Protein AF-A0A945V8Y0-F1 (afdb_monomer_lite)

Structure (mmCIF, N/CA/C/O backbone):
data_AF-A0A945V8Y0-F1
#
_entry.id   AF-A0A945V8Y0-F1
#
loop_
_atom_site.group_PDB
_atom_site.id
_atom_site.type_symbol
_atom_site.label_atom_id
_atom_site.label_alt_id
_atom_site.label_comp_id
_atom_site.label_asym_id
_atom_site.label_entity_id
_atom_site.label_seq_id
_atom_site.pdbx_PDB_ins_code
_atom_site.Cartn_x
_atom_site.Cartn_y
_atom_site.Cartn_z
_atom_site.occupancy
_atom_site.B_iso_or_equiv
_atom_site.auth_seq_id
_atom_site.auth_comp_id
_atom_site.auth_asym_id
_atom_site.auth_atom_id
_atom_site.pdbx_PDB_model_num
ATOM 1 N N . MET A 1 1 ? -10.834 14.551 -9.544 1.00 70.50 1 MET A N 1
ATOM 2 C CA . MET A 1 1 ? -9.450 14.498 -10.051 1.00 70.50 1 MET A CA 1
ATOM 3 C C . MET A 1 1 ? -8.575 14.000 -8.920 1.00 70.50 1 MET A C 1
ATOM 5 O O . MET A 1 1 ? -8.740 14.490 -7.807 1.00 70.50 1 MET A O 1
ATOM 9 N N . VAL A 1 2 ? -7.750 12.984 -9.163 1.00 85.00 2 VAL A N 1
ATOM 10 C CA . VAL A 1 2 ? -6.879 12.407 -8.128 1.00 85.00 2 VAL A CA 1
ATOM 1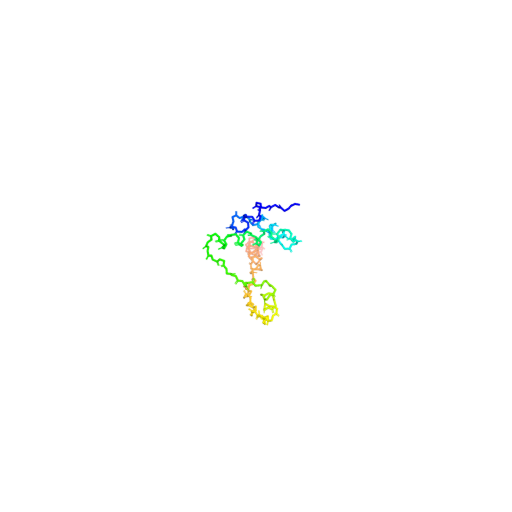1 C C . VAL A 1 2 ? -5.735 13.365 -7.807 1.00 85.00 2 VAL A C 1
ATOM 13 O O . VAL A 1 2 ? -5.065 13.864 -8.709 1.00 85.00 2 VAL A O 1
ATOM 16 N N . ASP A 1 3 ? -5.505 13.594 -6.516 1.00 93.06 3 ASP A N 1
ATOM 17 C CA . ASP A 1 3 ? -4.356 14.343 -6.014 1.00 93.06 3 ASP A CA 1
ATOM 18 C C . ASP A 1 3 ? -3.105 13.450 -6.057 1.00 93.06 3 ASP A C 1
ATOM 20 O O . ASP A 1 3 ? -2.866 12.618 -5.180 1.00 93.06 3 ASP A O 1
ATOM 24 N N . LYS A 1 4 ? -2.344 13.568 -7.146 1.00 93.88 4 LYS A N 1
ATOM 25 C CA . LYS A 1 4 ? -1.180 12.717 -7.423 1.00 93.88 4 LYS A CA 1
ATOM 26 C C . LYS A 1 4 ? -0.012 12.960 -6.471 1.00 93.88 4 LYS A C 1
ATOM 28 O O . LYS A 1 4 ? 0.767 12.034 -6.256 1.00 93.88 4 LYS A O 1
ATOM 33 N N . GLU A 1 5 ? 0.110 14.167 -5.927 1.00 94.75 5 GLU A N 1
ATOM 34 C CA . GLU A 1 5 ? 1.150 14.514 -4.957 1.00 94.75 5 GLU A CA 1
ATOM 35 C C . GLU A 1 5 ? 0.899 13.770 -3.648 1.00 94.75 5 GLU A C 1
ATOM 37 O O . GLU A 1 5 ? 1.797 13.102 -3.139 1.00 94.75 5 GLU A O 1
ATOM 42 N N . LYS A 1 6 ? -0.358 13.746 -3.184 1.00 94.38 6 LYS A N 1
ATOM 43 C CA . LYS A 1 6 ? -0.728 12.944 -2.013 1.00 94.38 6 LYS A CA 1
ATOM 44 C C . LYS A 1 6 ? -0.464 11.454 -2.201 1.00 94.38 6 LYS A C 1
ATOM 46 O O . LYS A 1 6 ? 0.002 10.796 -1.278 1.00 94.38 6 LYS A O 1
ATOM 51 N N . ILE A 1 7 ? -0.737 10.911 -3.387 1.00 96.56 7 ILE A N 1
ATOM 52 C CA . ILE A 1 7 ? -0.411 9.508 -3.676 1.00 96.56 7 ILE A CA 1
ATOM 53 C C . ILE A 1 7 ? 1.106 9.276 -3.692 1.00 96.56 7 ILE A C 1
ATOM 55 O O . ILE A 1 7 ? 1.546 8.234 -3.219 1.00 96.56 7 ILE A O 1
ATOM 59 N N . SER A 1 8 ? 1.906 10.226 -4.188 1.00 95.56 8 SER A N 1
ATOM 60 C CA . SER A 1 8 ? 3.373 10.130 -4.139 1.00 95.56 8 SER A CA 1
ATOM 61 C C . SER A 1 8 ? 3.882 10.121 -2.700 1.00 95.56 8 SER A 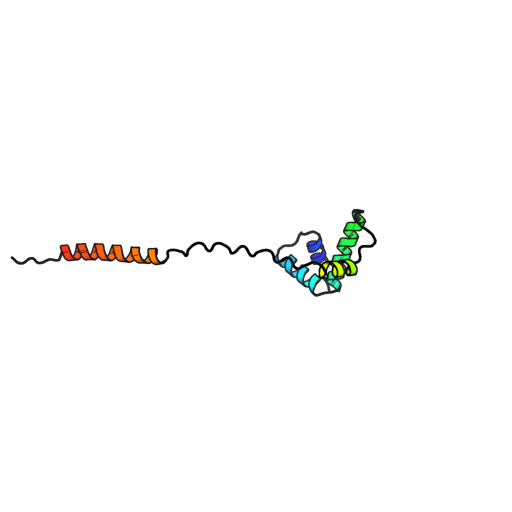C 1
ATOM 63 O O . SER A 1 8 ? 4.595 9.201 -2.318 1.00 95.56 8 SER A O 1
ATOM 65 N N . GLY A 1 9 ? 3.427 11.070 -1.874 1.00 95.69 9 GLY A N 1
ATOM 66 C CA . GLY A 1 9 ? 3.783 11.116 -0.456 1.00 95.69 9 GLY A CA 1
ATOM 67 C C . GLY A 1 9 ? 3.413 9.826 0.282 1.00 95.69 9 GLY A C 1
ATOM 68 O O . GLY A 1 9 ? 4.188 9.349 1.107 1.00 95.69 9 GLY A O 1
ATOM 69 N N . LEU A 1 10 ? 2.270 9.210 -0.057 1.00 96.25 10 LEU A N 1
ATOM 70 C CA . LEU A 1 10 ? 1.869 7.907 0.486 1.00 96.25 10 LEU A CA 1
ATOM 71 C C . LEU A 1 10 ? 2.824 6.778 0.058 1.00 96.25 10 LEU A C 1
ATOM 73 O O . LEU A 1 10 ? 3.110 5.885 0.849 1.00 96.25 10 LEU A O 1
ATOM 77 N N . VAL A 1 11 ? 3.293 6.786 -1.193 1.00 95.38 11 VAL A N 1
ATOM 78 C CA . VAL A 1 11 ? 4.238 5.783 -1.724 1.00 95.38 11 VAL A CA 1
ATOM 79 C C . VAL A 1 11 ? 5.610 5.886 -1.050 1.00 95.38 11 VAL A C 1
ATOM 81 O O . VAL A 1 11 ? 6.247 4.854 -0.808 1.00 95.38 11 VAL A O 1
ATOM 84 N N . ASP A 1 12 ? 6.043 7.106 -0.732 1.00 94.38 12 ASP A N 1
ATOM 85 C CA . ASP A 1 12 ? 7.346 7.383 -0.123 1.00 94.38 12 ASP A CA 1
ATOM 86 C C . ASP A 1 12 ? 7.323 7.343 1.417 1.00 94.38 12 ASP A C 1
ATOM 88 O O . ASP A 1 12 ? 8.372 7.182 2.040 1.00 94.38 12 ASP A O 1
ATOM 92 N N . GLY A 1 13 ? 6.137 7.384 2.035 1.00 94.94 13 GLY A N 1
ATOM 93 C CA . GLY A 1 13 ? 5.968 7.349 3.492 1.00 94.94 13 GLY A CA 1
ATOM 94 C C . GLY A 1 13 ? 6.222 8.698 4.171 1.00 94.94 13 GLY A C 1
ATOM 95 O O . GLY A 1 13 ? 6.579 8.739 5.344 1.00 94.94 13 GLY A O 1
ATOM 96 N N . GLU A 1 14 ? 6.051 9.801 3.442 1.00 95.38 14 GLU A N 1
ATOM 97 C CA . GLU A 1 14 ? 6.381 11.164 3.893 1.00 95.38 14 GLU A CA 1
ATOM 98 C C . GLU A 1 14 ? 5.157 11.950 4.405 1.00 95.38 14 GLU A C 1
ATOM 100 O O . GLU A 1 14 ? 5.218 13.164 4.598 1.00 95.38 14 GLU A O 1
ATOM 105 N N . MET A 1 15 ? 4.016 11.283 4.606 1.00 94.38 15 MET A N 1
ATOM 106 C CA . MET A 1 15 ? 2.764 11.935 5.008 1.00 94.38 15 MET A CA 1
ATOM 107 C C . MET A 1 15 ? 2.579 11.981 6.527 1.00 94.38 15 MET A C 1
ATOM 109 O O . MET A 1 15 ? 2.974 11.069 7.246 1.00 94.38 15 MET A O 1
ATOM 113 N N . ASP A 1 16 ? 1.885 13.015 7.009 1.00 94.44 16 ASP A N 1
ATOM 114 C CA . ASP A 1 16 ? 1.283 12.987 8.345 1.00 94.44 16 ASP A CA 1
ATOM 115 C C . ASP A 1 16 ? 0.052 12.063 8.396 1.00 94.44 16 ASP A C 1
ATOM 117 O O . ASP A 1 16 ? -0.587 11.805 7.374 1.00 94.44 16 ASP A O 1
ATOM 121 N N . GLU A 1 17 ? -0.336 11.632 9.601 1.00 92.81 17 GLU A N 1
ATOM 122 C CA . GLU A 1 17 ? -1.430 10.672 9.826 1.00 92.81 17 GLU A CA 1
ATOM 123 C C . GLU A 1 17 ? -2.757 11.051 9.138 1.00 92.81 17 GLU A C 1
ATOM 125 O O . GLU A 1 17 ? -3.491 10.186 8.651 1.00 92.81 17 GLU A O 1
ATOM 130 N N . ARG A 1 18 ? -3.103 12.347 9.087 1.00 91.31 18 ARG A N 1
ATOM 131 C CA . ARG A 1 18 ? -4.378 12.799 8.501 1.00 91.31 18 ARG A CA 1
ATOM 132 C C . ARG A 1 18 ? -4.340 12.709 6.985 1.00 91.31 18 ARG A C 1
ATOM 134 O O . ARG A 1 18 ? -5.305 12.254 6.362 1.00 91.31 18 ARG A O 1
ATOM 141 N N . ASN A 1 19 ? -3.241 13.161 6.397 1.00 92.38 19 ASN A N 1
ATOM 142 C CA . ASN A 1 19 ? -3.035 13.107 4.961 1.00 92.38 19 ASN A CA 1
ATOM 143 C C . ASN A 1 19 ? -2.864 11.663 4.475 1.00 92.38 19 ASN A C 1
ATOM 145 O O . ASN A 1 19 ? -3.449 11.303 3.451 1.00 92.38 19 ASN A O 1
ATOM 149 N N . GLU A 1 20 ? -2.180 10.824 5.250 1.00 94.69 20 GLU A N 1
ATOM 150 C CA . GLU A 1 20 ? -2.028 9.396 4.986 1.00 94.69 20 GLU A CA 1
ATOM 151 C C . GLU A 1 20 ? -3.392 8.693 4.952 1.00 94.69 20 GLU A C 1
ATOM 153 O O . GLU A 1 20 ? -3.735 8.041 3.963 1.00 94.69 20 GLU A O 1
ATOM 158 N N . LEU A 1 21 ? -4.243 8.905 5.965 1.00 94.56 21 LEU A N 1
ATOM 159 C CA . LEU A 1 21 ? -5.594 8.335 6.002 1.00 94.56 21 LEU A CA 1
ATOM 160 C C . LEU A 1 21 ? -6.454 8.796 4.813 1.00 94.56 21 LEU A C 1
ATOM 162 O O . LEU A 1 21 ? -7.219 8.014 4.241 1.00 94.56 21 LEU A O 1
ATOM 166 N N . SER A 1 22 ? -6.343 10.069 4.425 1.00 93.38 22 SER A N 1
ATOM 167 C CA . SER A 1 22 ? -7.043 10.611 3.257 1.00 93.38 22 SER A CA 1
ATOM 168 C C . SER A 1 22 ? -6.587 9.937 1.959 1.00 93.38 22 SER A C 1
ATOM 170 O O . SER A 1 22 ? -7.430 9.508 1.165 1.00 93.38 22 SER A O 1
ATOM 172 N N . ALA A 1 23 ? -5.275 9.782 1.767 1.00 94.50 23 ALA A N 1
ATOM 173 C CA . ALA A 1 23 ? -4.700 9.119 0.604 1.00 94.50 23 ALA A CA 1
ATOM 174 C C . ALA A 1 23 ? -5.073 7.626 0.557 1.00 94.50 23 ALA A C 1
ATOM 176 O O . ALA A 1 23 ? -5.494 7.139 -0.493 1.00 94.50 23 ALA A O 1
ATOM 177 N N . TYR A 1 24 ? -5.043 6.920 1.693 1.00 95.06 24 TYR A N 1
ATOM 178 C CA . TYR A 1 24 ? -5.523 5.537 1.792 1.00 95.06 24 TYR A CA 1
ATOM 179 C C . TYR A 1 24 ? -6.985 5.398 1.379 1.00 95.06 24 TYR A C 1
ATOM 181 O O . TYR A 1 24 ? -7.329 4.509 0.598 1.00 95.06 24 TYR A O 1
ATOM 189 N N . ASN A 1 25 ? -7.857 6.279 1.872 1.00 95.06 25 ASN A N 1
ATOM 190 C CA . ASN A 1 25 ? -9.267 6.262 1.492 1.00 95.06 25 ASN A CA 1
ATOM 191 C C . ASN A 1 25 ? -9.449 6.518 -0.009 1.00 95.06 25 ASN A C 1
ATOM 193 O O . ASN A 1 25 ? -10.266 5.850 -0.646 1.00 95.06 25 ASN A O 1
ATOM 197 N N . ALA A 1 26 ? -8.663 7.425 -0.596 1.00 95.00 26 ALA A N 1
ATOM 198 C CA . ALA A 1 26 ? -8.681 7.658 -2.035 1.00 95.00 26 ALA A CA 1
ATOM 199 C C . ALA A 1 26 ? -8.279 6.394 -2.814 1.00 95.00 26 ALA A C 1
ATOM 201 O O . ALA A 1 26 ? -9.019 5.977 -3.704 1.00 95.00 26 ALA A O 1
ATOM 202 N N . VAL A 1 27 ? -7.172 5.739 -2.445 1.00 96.12 27 VAL A N 1
ATOM 203 C CA . VAL A 1 27 ? -6.709 4.485 -3.074 1.00 96.12 27 VAL A CA 1
ATOM 204 C C . VAL A 1 27 ? -7.743 3.365 -2.933 1.00 96.12 27 VAL A C 1
ATOM 206 O O . VAL A 1 27 ? -7.960 2.602 -3.870 1.00 96.12 27 VAL A O 1
ATOM 209 N N . LYS A 1 28 ? -8.420 3.275 -1.785 1.00 95.19 28 LYS A N 1
ATOM 210 C CA . LYS A 1 28 ? -9.413 2.230 -1.507 1.00 95.19 28 LYS A CA 1
ATOM 211 C C . LYS A 1 28 ? -10.693 2.372 -2.334 1.00 95.19 28 LYS A C 1
ATOM 213 O O . LYS A 1 28 ? -11.301 1.363 -2.683 1.00 95.19 28 LYS A O 1
ATOM 218 N N . HIS A 1 29 ? -11.124 3.602 -2.610 1.00 95.31 29 HIS A N 1
ATOM 219 C CA . HIS A 1 29 ? -12.449 3.875 -3.177 1.00 95.31 29 HIS A CA 1
ATOM 220 C C . HIS A 1 29 ? -12.431 4.433 -4.607 1.00 95.31 29 HIS A C 1
ATOM 222 O O . HIS A 1 29 ? -13.484 4.485 -5.239 1.00 95.31 29 HIS A O 1
ATOM 228 N N . SER A 1 30 ? -11.269 4.819 -5.142 1.00 96.19 30 SER A N 1
ATOM 229 C CA . SER A 1 30 ? -11.124 5.327 -6.510 1.00 96.19 30 SER A CA 1
ATOM 230 C C . SER A 1 30 ? -10.212 4.435 -7.345 1.00 96.19 30 SER A C 1
ATOM 232 O O . SER A 1 30 ? -9.031 4.264 -7.040 1.00 96.19 30 SER A O 1
ATOM 234 N N . SER A 1 31 ? -10.739 3.926 -8.461 1.00 94.25 31 SER A N 1
ATOM 235 C CA . SER A 1 31 ? -9.962 3.151 -9.435 1.00 94.25 31 SER A CA 1
ATOM 236 C C . SER A 1 31 ? -8.824 3.965 -10.057 1.00 94.25 31 SER A C 1
ATOM 238 O O . SER A 1 31 ? -7.757 3.421 -10.321 1.00 94.25 31 SER A O 1
ATOM 240 N N . GLU A 1 32 ? -9.021 5.271 -10.254 1.00 96.00 32 GLU A N 1
ATOM 241 C CA . GLU A 1 32 ? -7.994 6.177 -10.781 1.00 96.00 32 GLU A CA 1
ATOM 242 C C . GLU A 1 32 ? -6.839 6.359 -9.778 1.00 96.00 32 GLU A C 1
ATOM 244 O O . GLU A 1 32 ? -5.665 6.354 -10.163 1.00 96.00 32 GLU A O 1
ATOM 249 N N . ALA A 1 33 ? -7.156 6.479 -8.483 1.00 96.19 33 ALA A N 1
ATOM 250 C CA . ALA A 1 33 ? -6.149 6.618 -7.431 1.00 96.19 33 ALA A CA 1
ATOM 251 C C . ALA A 1 33 ? -5.369 5.315 -7.235 1.00 96.19 33 ALA A C 1
ATOM 253 O O . ALA A 1 33 ? -4.141 5.343 -7.149 1.00 96.19 33 ALA A O 1
ATOM 254 N N . LEU A 1 34 ? -6.069 4.177 -7.244 1.00 95.19 34 LEU A N 1
ATOM 255 C CA . LEU A 1 34 ? -5.461 2.850 -7.178 1.00 95.19 34 LEU A CA 1
ATOM 256 C C . LEU A 1 34 ? -4.497 2.603 -8.344 1.00 95.19 34 LEU A C 1
ATOM 258 O O . LEU A 1 34 ? -3.382 2.127 -8.139 1.00 95.19 34 LEU A O 1
ATOM 262 N N . GLU A 1 35 ? -4.905 2.951 -9.563 1.00 94.94 35 GLU A N 1
ATOM 263 C CA . GLU A 1 35 ? -4.069 2.792 -10.753 1.00 94.94 35 GLU A CA 1
ATOM 264 C C . GLU A 1 35 ? -2.846 3.724 -10.724 1.00 94.94 35 GLU A C 1
ATOM 266 O O . GLU A 1 35 ? -1.748 3.320 -11.107 1.00 94.94 35 GLU A O 1
ATOM 271 N N . THR A 1 36 ? -2.998 4.947 -10.208 1.00 96.69 36 THR A N 1
ATOM 272 C CA . THR A 1 36 ? -1.867 5.867 -9.996 1.00 96.69 36 THR A CA 1
ATOM 273 C C . THR A 1 36 ? -0.870 5.295 -8.985 1.00 96.69 36 THR A C 1
ATOM 275 O O . THR A 1 36 ? 0.320 5.209 -9.285 1.00 96.69 36 THR A O 1
ATOM 278 N N . TRP A 1 37 ? -1.355 4.831 -7.829 1.00 96.12 37 TRP A N 1
ATOM 279 C CA . TRP A 1 37 ? -0.537 4.197 -6.791 1.00 96.12 37 TRP A CA 1
ATOM 280 C C . TRP A 1 37 ? 0.210 2.968 -7.329 1.00 96.12 37 TRP A C 1
ATOM 282 O O . TRP A 1 37 ? 1.420 2.836 -7.146 1.00 96.12 37 TRP A O 1
ATOM 292 N N . ARG A 1 38 ? -0.484 2.107 -8.088 1.00 93.69 38 ARG A N 1
ATOM 293 C CA . ARG A 1 38 ? 0.112 0.933 -8.740 1.00 93.69 38 ARG A CA 1
ATOM 294 C C . ARG A 1 38 ? 1.225 1.330 -9.706 1.00 93.69 38 ARG A C 1
ATOM 296 O O . ARG A 1 38 ? 2.287 0.710 -9.708 1.00 93.69 38 ARG A O 1
ATOM 303 N N . ARG A 1 39 ? 0.989 2.342 -10.544 1.00 94.69 39 ARG A N 1
ATOM 304 C CA . ARG A 1 39 ? 1.965 2.793 -11.540 1.00 94.69 39 ARG A CA 1
ATOM 305 C C . ARG A 1 39 ? 3.233 3.329 -10.888 1.00 94.69 39 ARG A C 1
ATOM 307 O O . ARG A 1 39 ? 4.314 3.059 -11.396 1.00 94.69 39 ARG A O 1
ATOM 314 N N . TYR A 1 40 ? 3.111 4.042 -9.772 1.00 96.44 40 TYR A N 1
ATOM 315 C CA . TYR A 1 40 ? 4.267 4.567 -9.046 1.00 96.44 40 TYR A CA 1
ATOM 316 C C . TYR A 1 40 ? 5.149 3.451 -8.480 1.00 96.44 40 TYR A C 1
ATOM 318 O O . TYR A 1 40 ? 6.361 3.504 -8.674 1.00 96.44 40 TYR A O 1
ATOM 326 N N . HIS A 1 41 ? 4.563 2.395 -7.905 1.00 93.94 41 HIS A N 1
ATOM 327 C CA . HIS A 1 41 ? 5.338 1.216 -7.487 1.00 93.94 41 HIS A CA 1
ATOM 328 C C . HIS A 1 41 ? 6.019 0.515 -8.665 1.00 93.94 41 HIS A C 1
ATOM 330 O O . HIS A 1 41 ? 7.204 0.221 -8.589 1.00 93.94 41 HIS A O 1
ATOM 336 N N . ILE A 1 42 ? 5.330 0.343 -9.799 1.00 92.81 42 ILE A N 1
ATOM 337 C CA . ILE A 1 42 ? 5.946 -0.261 -10.994 1.00 92.81 42 ILE A CA 1
ATOM 338 C C . ILE A 1 42 ? 7.129 0.578 -11.495 1.00 92.81 42 ILE A C 1
ATOM 340 O O . ILE A 1 42 ? 8.180 0.027 -11.811 1.00 92.81 42 ILE A O 1
ATOM 344 N N . ILE A 1 43 ? 6.978 1.905 -11.573 1.00 94.56 43 ILE A N 1
ATOM 345 C CA . ILE A 1 43 ? 8.068 2.803 -11.981 1.00 94.56 43 ILE A CA 1
ATOM 346 C C . ILE A 1 43 ? 9.249 2.662 -11.016 1.00 94.56 43 ILE A C 1
ATOM 348 O O . ILE A 1 43 ? 10.383 2.512 -11.467 1.00 94.56 43 ILE A O 1
ATOM 352 N N . ARG A 1 44 ? 8.985 2.670 -9.704 1.00 93.75 44 ARG A N 1
ATOM 353 C CA . ARG A 1 44 ? 10.001 2.504 -8.660 1.00 93.75 44 ARG A CA 1
ATOM 354 C C . ARG A 1 44 ? 10.769 1.191 -8.821 1.00 93.75 44 ARG A C 1
ATOM 356 O O . ARG A 1 44 ? 11.998 1.215 -8.829 1.00 93.75 44 ARG A O 1
ATOM 363 N N . ASP A 1 45 ? 10.058 0.085 -9.015 1.00 93.12 45 ASP A N 1
ATOM 364 C CA . ASP A 1 45 ? 10.648 -1.243 -9.193 1.00 93.12 45 ASP A CA 1
ATOM 365 C C . ASP A 1 45 ? 11.494 -1.316 -10.472 1.00 93.12 45 ASP A C 1
ATOM 367 O O . ASP A 1 45 ? 12.577 -1.899 -10.479 1.00 93.12 45 ASP A O 1
ATOM 371 N N . VAL A 1 46 ? 11.034 -0.703 -11.569 1.00 94.19 46 VAL A N 1
ATOM 372 C CA . VAL A 1 46 ? 11.780 -0.665 -12.838 1.00 94.19 46 VAL A CA 1
ATOM 373 C C . VAL A 1 46 ? 13.054 0.165 -12.700 1.00 94.19 46 VAL A C 1
ATOM 375 O O . VAL A 1 46 ? 14.119 -0.291 -13.109 1.00 94.19 46 VAL A O 1
ATOM 378 N N . VAL A 1 47 ? 12.971 1.353 -12.094 1.00 96.12 47 VAL A N 1
ATOM 379 C CA . VAL A 1 47 ? 14.127 2.241 -11.879 1.00 96.12 47 VAL A CA 1
ATOM 380 C C . VAL A 1 47 ? 15.195 1.568 -11.015 1.00 96.12 47 VAL A C 1
ATOM 382 O O . VAL A 1 47 ? 16.385 1.755 -11.255 1.00 96.12 47 VAL A O 1
ATOM 385 N N . ARG A 1 48 ? 14.786 0.753 -10.039 1.00 95.31 48 ARG A N 1
ATOM 386 C CA . ARG A 1 48 ? 15.695 0.002 -9.162 1.00 95.31 48 ARG A CA 1
ATOM 387 C C . ARG A 1 48 ? 16.163 -1.334 -9.741 1.00 95.31 48 ARG A C 1
ATOM 389 O O . ARG A 1 48 ? 16.938 -2.023 -9.089 1.00 95.31 48 ARG A O 1
ATOM 396 N N . ALA A 1 49 ? 15.713 -1.698 -10.943 1.00 94.50 49 ALA A N 1
ATOM 397 C CA . ALA A 1 49 ? 15.927 -3.018 -11.540 1.00 94.50 49 ALA A CA 1
ATOM 398 C C . ALA A 1 49 ? 15.425 -4.188 -10.657 1.00 94.50 49 ALA A C 1
ATOM 400 O O . ALA A 1 49 ? 15.935 -5.304 -10.727 1.00 94.50 49 ALA A O 1
ATOM 401 N N . GLU A 1 50 ? 14.394 -3.938 -9.848 1.00 92.56 50 GLU A N 1
ATOM 402 C CA . GLU A 1 50 ? 13.729 -4.908 -8.965 1.00 92.56 50 GLU A CA 1
ATOM 403 C C . GLU A 1 50 ? 12.448 -5.486 -9.594 1.00 92.56 50 GLU A C 1
ATOM 405 O O . GLU A 1 50 ? 11.878 -6.456 -9.087 1.00 92.56 50 GLU A O 1
ATOM 410 N N . ALA A 1 51 ? 12.003 -4.922 -10.721 1.00 87.94 51 ALA A N 1
ATOM 411 C CA . ALA A 1 51 ? 10.799 -5.352 -11.418 1.00 87.94 51 ALA A CA 1
ATOM 412 C C . ALA A 1 51 ? 10.893 -6.815 -11.883 1.00 87.94 51 ALA A C 1
ATOM 414 O O . ALA A 1 51 ? 11.782 -7.200 -12.646 1.00 87.94 51 ALA A O 1
ATOM 415 N N . LYS A 1 52 ? 9.915 -7.630 -11.471 1.00 84.88 52 LYS A N 1
ATOM 416 C CA . LYS A 1 52 ? 9.784 -9.031 -11.892 1.00 84.88 52 LYS A CA 1
ATOM 417 C C . LYS A 1 52 ? 8.586 -9.200 -12.830 1.00 84.88 52 LYS A C 1
ATOM 419 O O . LYS A 1 52 ? 7.456 -8.914 -12.425 1.00 84.88 52 LYS A O 1
ATOM 424 N N . PRO A 1 53 ? 8.784 -9.692 -14.065 1.00 80.06 53 PRO A N 1
ATOM 425 C CA . PRO A 1 53 ? 7.671 -9.992 -14.955 1.00 80.06 53 PRO A CA 1
ATOM 426 C C . PRO A 1 53 ? 6.853 -11.180 -14.428 1.00 80.06 53 PRO A C 1
ATOM 428 O O . PRO A 1 53 ? 7.361 -12.052 -13.726 1.00 80.06 53 PRO A O 1
ATOM 431 N N . GLY A 1 54 ? 5.569 -11.232 -14.790 1.00 80.75 54 GLY A N 1
ATOM 432 C CA . GLY A 1 54 ? 4.695 -12.374 -14.489 1.00 80.75 54 GLY A CA 1
ATOM 433 C C . GLY A 1 54 ? 3.968 -12.328 -13.140 1.00 80.75 54 GLY A C 1
ATOM 434 O O . GLY A 1 54 ? 3.209 -13.249 -12.835 1.00 80.75 54 GLY A O 1
ATOM 435 N N . LEU A 1 55 ? 4.129 -11.260 -12.352 1.00 77.81 55 LEU A N 1
ATOM 436 C CA . LEU A 1 55 ? 3.289 -11.009 -11.178 1.00 77.81 55 LEU A CA 1
ATOM 437 C C . LEU A 1 55 ? 1.864 -10.645 -11.627 1.00 77.81 55 LEU A C 1
ATOM 439 O O . LEU A 1 55 ? 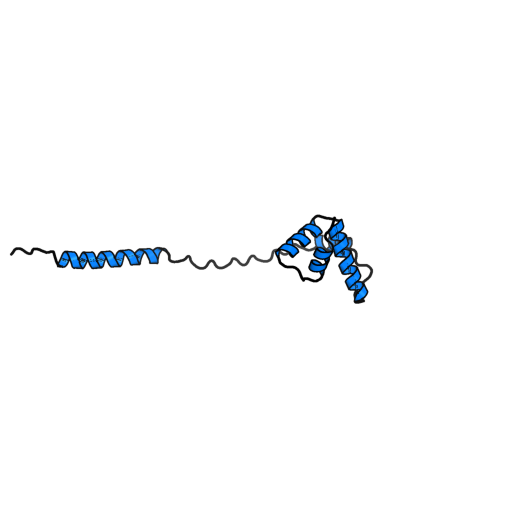1.612 -9.566 -12.160 1.00 77.81 55 LEU A O 1
ATOM 443 N N . SER A 1 56 ? 0.921 -11.567 -11.423 1.00 84.50 56 SER A N 1
ATOM 444 C CA . SER A 1 56 ? -0.505 -11.348 -11.685 1.00 84.50 56 SER A CA 1
ATOM 445 C C . SER A 1 56 ? -1.228 -11.038 -10.380 1.00 84.50 56 SER A C 1
ATOM 447 O O . SER A 1 56 ? -1.270 -11.874 -9.474 1.00 84.50 56 SER A O 1
ATOM 449 N N . LEU A 1 57 ? -1.834 -9.850 -10.310 1.00 83.25 57 LEU A N 1
ATOM 450 C CA . LEU A 1 57 ? -2.648 -9.433 -9.168 1.00 83.25 57 LEU A CA 1
ATOM 451 C C . LEU A 1 57 ? -3.827 -10.388 -8.935 1.00 83.25 57 LEU A C 1
ATOM 453 O O . LEU A 1 57 ? -4.163 -10.670 -7.791 1.00 83.25 57 LEU A O 1
ATOM 457 N N . ASP A 1 58 ? -4.420 -10.928 -9.999 1.00 89.00 58 ASP A N 1
ATOM 458 C CA . ASP A 1 58 ? -5.553 -11.852 -9.889 1.00 89.00 58 ASP A CA 1
ATOM 459 C C . ASP A 1 58 ? -5.125 -13.204 -9.319 1.00 89.00 58 ASP A C 1
ATOM 461 O O . ASP A 1 58 ? -5.808 -13.758 -8.461 1.00 89.00 58 ASP A O 1
ATOM 465 N N . ARG A 1 59 ? -3.950 -13.710 -9.722 1.00 90.69 59 ARG A N 1
ATOM 466 C CA . ARG A 1 59 ? -3.376 -14.924 -9.118 1.00 90.69 59 ARG A CA 1
ATOM 467 C C . ARG A 1 59 ? -3.032 -14.704 -7.649 1.00 90.69 59 ARG A C 1
ATOM 469 O O . ARG A 1 59 ? -3.258 -15.606 -6.852 1.00 90.69 59 ARG A O 1
ATOM 476 N N . PHE A 1 60 ? -2.514 -13.525 -7.303 1.00 89.44 60 PHE A N 1
ATOM 477 C CA . PHE A 1 60 ? -2.233 -13.157 -5.918 1.00 89.44 60 PHE A CA 1
ATOM 478 C C . PHE A 1 60 ? -3.515 -13.117 -5.077 1.00 89.44 60 PHE A C 1
ATOM 480 O O . PHE A 1 60 ? -3.578 -13.782 -4.050 1.00 89.44 60 PHE A O 1
ATOM 487 N N . LYS A 1 61 ? -4.565 -12.431 -5.547 1.00 90.25 61 LYS A N 1
ATOM 488 C CA . LYS A 1 61 ? -5.877 -12.396 -4.877 1.00 90.25 61 LYS A CA 1
ATOM 489 C C . LYS A 1 61 ? -6.463 -13.796 -4.696 1.00 90.25 61 LYS A C 1
ATOM 491 O O . LYS A 1 61 ? -6.840 -14.161 -3.593 1.00 90.25 61 LYS A O 1
ATOM 496 N N . ALA A 1 62 ? -6.455 -14.609 -5.752 1.00 93.50 62 ALA A N 1
ATOM 497 C CA . ALA A 1 62 ? -6.969 -15.975 -5.696 1.00 93.50 62 ALA A CA 1
ATOM 498 C C . ALA A 1 62 ? -6.158 -16.899 -4.770 1.00 93.50 62 ALA A C 1
ATOM 500 O O . ALA A 1 62 ? -6.691 -17.901 -4.295 1.00 93.50 62 ALA A O 1
ATOM 501 N N . ALA A 1 63 ? -4.868 -16.619 -4.556 1.00 92.44 63 ALA A N 1
ATOM 502 C CA . ALA A 1 63 ? -4.059 -17.318 -3.564 1.00 92.44 63 ALA A CA 1
ATOM 503 C C . ALA A 1 63 ? -4.411 -16.849 -2.145 1.00 92.44 63 ALA A C 1
ATOM 505 O O . ALA A 1 63 ? -4.639 -17.694 -1.286 1.00 92.44 63 ALA A O 1
ATOM 506 N N . LEU A 1 64 ? -4.543 -15.533 -1.944 1.00 91.25 64 LEU A N 1
ATOM 507 C CA . LEU A 1 64 ? -4.903 -14.916 -0.666 1.00 91.25 64 LEU A CA 1
ATOM 508 C C . LEU A 1 64 ? -6.276 -15.387 -0.164 1.00 91.25 64 LEU A C 1
ATOM 510 O O . LEU A 1 64 ? -6.417 -15.733 1.002 1.00 91.25 64 LEU A O 1
ATOM 514 N N . ASP A 1 65 ? -7.269 -15.495 -1.051 1.00 92.50 65 ASP A N 1
ATOM 515 C CA . ASP A 1 65 ? -8.609 -15.999 -0.710 1.00 92.50 65 ASP A CA 1
ATOM 516 C C . ASP A 1 65 ? -8.602 -17.467 -0.241 1.00 92.50 65 ASP A C 1
ATOM 518 O O . ASP A 1 65 ? -9.542 -17.922 0.412 1.00 92.50 65 ASP A O 1
ATOM 522 N N . LYS A 1 66 ? -7.556 -18.230 -0.584 1.00 93.62 66 LYS A N 1
ATOM 523 C CA . LYS A 1 66 ? -7.380 -19.626 -0.155 1.00 93.62 66 LYS A CA 1
ATOM 524 C C . LYS A 1 66 ? -6.588 -19.752 1.142 1.00 93.62 66 LYS A C 1
ATOM 526 O O . LYS A 1 66 ? -6.477 -20.865 1.660 1.00 93.62 66 LYS A O 1
ATOM 531 N N . GLU A 1 67 ? -6.017 -18.666 1.656 1.00 92.00 67 GLU A N 1
ATOM 532 C CA . GLU A 1 67 ? -5.283 -18.704 2.913 1.00 92.00 67 GLU A CA 1
ATOM 533 C C . GLU A 1 67 ? -6.257 -18.906 4.087 1.00 92.00 67 GLU A C 1
ATOM 535 O O . GLU A 1 67 ? -7.290 -18.234 4.176 1.00 92.00 67 GLU A O 1
ATOM 540 N N . PRO A 1 68 ? -5.972 -19.841 5.011 1.00 88.81 68 PRO A N 1
ATOM 541 C CA . PRO A 1 68 ? -6.826 -20.053 6.169 1.00 88.81 68 PRO A CA 1
ATOM 542 C C . PRO A 1 68 ? -6.797 -18.812 7.066 1.00 88.81 68 PRO A C 1
ATOM 544 O O . PRO A 1 68 ? -5.732 -18.306 7.416 1.00 88.81 68 PRO A O 1
ATOM 547 N N . THR A 1 69 ? -7.969 -18.340 7.495 1.00 83.44 69 THR A N 1
ATOM 548 C CA . THR A 1 69 ? -8.057 -17.232 8.453 1.00 83.44 69 THR A CA 1
ATOM 549 C C . THR A 1 69 ? -7.419 -17.641 9.783 1.00 83.44 69 THR A C 1
ATOM 551 O O . THR A 1 69 ? -7.999 -18.399 10.561 1.00 83.44 69 THR A O 1
ATOM 554 N N . VAL A 1 70 ? -6.219 -17.128 10.065 1.00 81.00 70 VAL A N 1
ATOM 555 C CA . VAL A 1 70 ? -5.537 -17.351 11.343 1.00 81.00 70 VAL A CA 1
ATOM 556 C C . VAL A 1 70 ? -6.219 -16.502 12.413 1.00 81.00 70 VAL A C 1
ATOM 558 O O . VAL A 1 70 ? -5.995 -15.296 12.516 1.00 81.00 70 VAL A O 1
ATOM 561 N N . ILE A 1 71 ? -7.062 -17.126 13.238 1.00 78.75 71 ILE A N 1
ATOM 562 C CA . ILE A 1 71 ? -7.573 -16.483 14.450 1.00 78.75 71 ILE A CA 1
ATOM 563 C C . ILE A 1 71 ? -6.432 -16.466 15.469 1.00 78.75 71 ILE A C 1
ATOM 565 O O . ILE A 1 71 ? -6.233 -17.421 16.219 1.00 78.75 71 ILE A O 1
ATOM 569 N N . ALA A 1 72 ? -5.661 -15.377 15.482 1.00 75.50 72 ALA A N 1
ATOM 570 C CA . ALA A 1 72 ? -4.692 -15.136 16.541 1.00 75.50 72 ALA A CA 1
ATOM 571 C C . ALA A 1 72 ? -5.425 -15.146 17.900 1.00 75.50 72 ALA A C 1
ATOM 573 O O . ALA A 1 72 ? -6.457 -14.472 18.036 1.00 75.50 72 ALA A O 1
ATOM 574 N N . PRO A 1 73 ? -4.941 -15.893 18.913 1.00 71.56 73 PRO A N 1
ATOM 575 C CA . PRO A 1 73 ? -5.551 -15.897 20.233 1.00 71.56 73 PRO A CA 1
ATOM 576 C C . PRO A 1 73 ? -5.623 -14.467 20.762 1.00 71.56 73 PRO A C 1
ATOM 578 O O . PRO A 1 73 ? -4.602 -13.795 20.910 1.00 71.56 73 PRO A O 1
ATOM 581 N N . ARG A 1 74 ? -6.834 -13.979 21.054 1.00 71.88 74 ARG A N 1
ATOM 582 C CA . ARG A 1 74 ? -6.987 -12.701 21.752 1.00 71.88 74 ARG A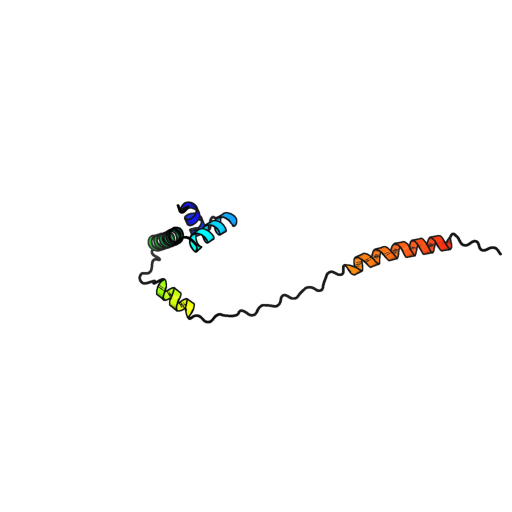 CA 1
ATOM 583 C C . ARG A 1 74 ? -6.398 -12.878 23.146 1.00 71.88 74 ARG A C 1
ATOM 585 O O . ARG A 1 74 ? -7.038 -13.477 24.010 1.00 71.88 74 ARG A O 1
ATOM 592 N N . VAL A 1 75 ? -5.190 -12.363 23.365 1.00 70.38 75 VAL A N 1
ATOM 593 C CA . VAL A 1 75 ? -4.631 -12.195 24.707 1.00 70.38 75 VAL A CA 1
ATOM 594 C C . VAL A 1 75 ? -5.614 -11.342 25.499 1.00 70.38 75 VAL A C 1
ATOM 596 O O . VAL A 1 75 ? -5.786 -10.148 25.257 1.00 70.38 75 VAL A O 1
ATOM 599 N N . ARG A 1 76 ? -6.356 -11.991 26.398 1.00 68.69 76 ARG A N 1
ATOM 600 C CA . ARG A 1 76 ? -7.300 -11.327 27.289 1.00 68.69 76 ARG A CA 1
ATOM 601 C C . ARG A 1 76 ? -6.445 -10.460 28.206 1.00 68.69 76 ARG A C 1
ATOM 603 O O . ARG A 1 76 ? -5.806 -10.980 29.115 1.00 68.69 76 ARG A O 1
ATOM 610 N N . GLY A 1 77 ? -6.360 -9.165 27.902 1.00 66.75 77 GLY A N 1
ATOM 611 C CA . GLY A 1 77 ? -5.597 -8.216 28.703 1.00 66.75 77 GLY A CA 1
ATOM 612 C C . GLY A 1 77 ? -6.000 -8.363 30.165 1.00 66.75 77 GLY A C 1
ATOM 613 O O . GLY A 1 77 ? -7.192 -8.332 30.487 1.00 66.75 77 GLY A O 1
ATOM 614 N N . PHE A 1 78 ? -5.017 -8.594 31.033 1.00 62.91 78 PHE A N 1
ATOM 615 C CA . PHE A 1 78 ? -5.237 -8.683 32.468 1.00 62.91 78 PHE A CA 1
ATOM 616 C C . PHE A 1 78 ? -5.811 -7.334 32.909 1.00 62.91 78 PHE A C 1
ATOM 618 O O . PHE A 1 78 ? -5.115 -6.317 32.888 1.00 62.91 78 PHE A O 1
ATOM 625 N N . LYS A 1 79 ? -7.110 -7.286 33.229 1.00 61.78 79 LYS A N 1
ATOM 626 C CA . LYS A 1 79 ? -7.702 -6.077 33.800 1.00 61.78 79 LYS A CA 1
ATOM 627 C C . LYS A 1 79 ? -7.013 -5.865 35.142 1.00 61.78 79 LYS A C 1
ATOM 629 O O . LYS A 1 79 ? -7.149 -6.701 36.033 1.00 61.78 79 LYS A O 1
ATOM 634 N N . ARG A 1 80 ? -6.245 -4.779 35.271 1.00 64.81 80 ARG A N 1
ATOM 635 C CA . ARG A 1 80 ? -5.739 -4.341 36.575 1.00 64.81 80 ARG A CA 1
ATOM 636 C C . ARG A 1 80 ? -6.945 -4.219 37.514 1.00 64.81 80 ARG A C 1
ATOM 638 O O . ARG A 1 80 ? -7.961 -3.668 37.078 1.00 64.81 80 ARG A O 1
ATOM 645 N N . PRO A 1 81 ? -6.887 -4.769 38.737 1.00 63.62 81 PRO A N 1
ATOM 646 C CA . PRO A 1 81 ? -7.982 -4.618 39.676 1.00 63.62 81 PRO A CA 1
ATOM 647 C C . PRO A 1 81 ? -8.225 -3.123 39.898 1.00 63.62 81 PRO A C 1
ATOM 649 O O . PRO A 1 81 ? -7.312 -2.373 40.230 1.00 63.62 81 PRO A O 1
ATOM 652 N N . VAL A 1 82 ? -9.460 -2.740 39.579 1.00 63.00 82 VAL A N 1
ATOM 653 C CA . VAL A 1 82 ? -10.159 -1.479 39.836 1.00 63.00 82 VAL A CA 1
ATOM 654 C C . VAL A 1 82 ? -9.526 -0.596 40.912 1.00 63.00 82 VAL A C 1
ATOM 656 O O . VAL A 1 82 ? -9.319 -1.028 42.046 1.00 63.00 82 VAL A O 1
ATOM 659 N N . ASP A 1 83 ? -9.302 0.668 40.538 1.00 62.72 83 ASP A N 1
ATOM 660 C CA . ASP A 1 83 ? -8.957 1.772 41.430 1.00 62.72 83 ASP A CA 1
ATOM 661 C C . ASP A 1 83 ? -9.771 1.708 42.725 1.00 62.72 83 ASP A C 1
ATOM 663 O O . ASP A 1 83 ? -11.006 1.717 42.712 1.00 62.72 83 ASP A O 1
ATOM 667 N N . ALA A 1 84 ? -9.066 1.685 43.857 1.00 63.53 84 ALA A N 1
ATOM 668 C CA . ALA A 1 84 ? -9.621 1.692 45.206 1.00 63.53 84 ALA A CA 1
ATOM 669 C C . ALA A 1 84 ? -10.251 3.059 45.556 1.00 63.53 84 ALA A C 1
ATOM 671 O O . ALA A 1 84 ? -9.888 3.711 46.532 1.00 63.53 84 ALA A O 1
ATOM 672 N N . SER A 1 85 ? -11.204 3.524 44.746 1.00 61.59 85 SER A N 1
ATOM 673 C CA . SER A 1 85 ? -11.852 4.830 44.892 1.00 61.59 85 SER A CA 1
ATOM 674 C C . SER A 1 85 ? -12.686 4.928 46.177 1.00 61.59 85 SER A C 1
ATOM 676 O O . SER A 1 85 ? -12.828 6.011 46.737 1.00 61.59 85 SER A O 1
ATOM 678 N N . TRP A 1 86 ? -13.154 3.793 46.705 1.00 60.75 86 TRP A N 1
ATOM 679 C CA . TRP A 1 86 ? -13.813 3.690 48.012 1.00 60.75 86 TRP A CA 1
ATOM 680 C C . TRP A 1 86 ? -12.880 4.025 49.191 1.00 60.75 86 TRP A C 1
ATOM 682 O O . TRP A 1 86 ? -13.332 4.547 50.207 1.00 60.75 86 TRP A O 1
ATOM 692 N N . MET A 1 87 ? -11.567 3.825 49.034 1.00 58.28 87 MET A N 1
ATOM 693 C CA . MET A 1 87 ? -10.571 4.144 50.062 1.00 58.28 87 MET A CA 1
ATOM 694 C C . MET A 1 87 ? -10.358 5.660 50.217 1.00 58.28 87 MET A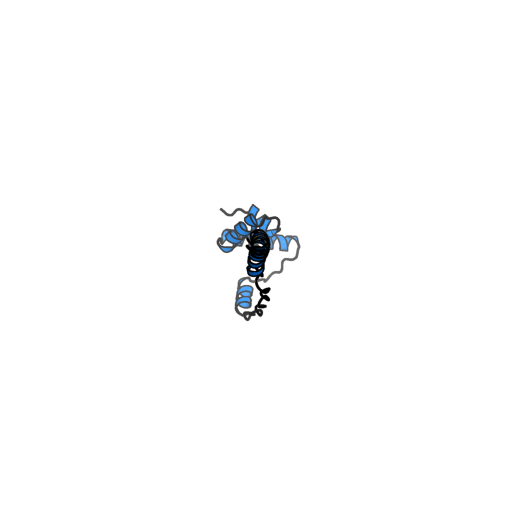 C 1
ATOM 696 O O . MET A 1 87 ? -10.002 6.124 51.296 1.00 58.28 87 MET A O 1
ATOM 700 N N . LYS A 1 88 ? -10.654 6.455 49.175 1.00 58.44 88 LYS A N 1
ATOM 701 C CA . LYS A 1 88 ? -10.606 7.929 49.237 1.00 58.44 88 LYS A CA 1
ATOM 702 C C . LYS A 1 88 ? -11.758 8.518 50.061 1.00 58.44 88 LYS A C 1
ATOM 704 O O . LYS A 1 88 ? -11.594 9.579 50.648 1.00 58.44 88 LYS A O 1
ATOM 709 N N . ILE A 1 89 ? -12.895 7.822 50.139 1.00 61.09 89 ILE A N 1
ATOM 710 C CA . ILE A 1 89 ? -14.083 8.265 50.891 1.00 61.09 89 ILE A CA 1
ATOM 711 C C . ILE A 1 89 ? -13.909 8.003 52.397 1.00 61.09 89 ILE A C 1
ATOM 713 O O . ILE A 1 89 ? -14.319 8.818 53.219 1.00 61.09 89 ILE A O 1
ATOM 717 N N . ALA A 1 90 ? -13.249 6.904 52.779 1.00 58.81 90 ALA A N 1
ATOM 718 C CA . ALA A 1 90 ? -13.041 6.546 54.185 1.00 58.81 90 ALA A CA 1
ATOM 719 C C . ALA A 1 90 ? -12.169 7.561 54.953 1.00 58.81 90 ALA A C 1
ATOM 721 O O . ALA A 1 90 ? -12.425 7.830 56.127 1.00 58.81 90 ALA A O 1
ATOM 722 N N . ALA A 1 91 ? -11.182 8.176 54.289 1.00 58.94 91 ALA A N 1
ATOM 723 C CA . ALA A 1 91 ? -10.316 9.182 54.906 1.00 58.94 91 ALA A CA 1
ATOM 724 C C . ALA A 1 91 ? -11.092 10.421 55.402 1.00 58.94 91 ALA A C 1
ATOM 726 O O . ALA A 1 91 ? -10.736 11.002 56.425 1.00 58.94 91 ALA A O 1
ATOM 727 N N . SER A 1 92 ? -12.183 10.798 54.727 1.00 57.50 92 SER A N 1
ATOM 728 C CA . SER A 1 92 ? -12.989 11.969 55.098 1.00 57.50 92 SER A CA 1
ATOM 729 C C . SER A 1 92 ? -13.781 11.777 56.397 1.00 57.50 92 SER A C 1
ATOM 731 O O . SER A 1 92 ? -14.018 12.749 57.110 1.00 57.50 92 SER A O 1
ATOM 733 N N . PHE A 1 93 ? -14.147 10.542 56.756 1.00 58.75 93 PHE A N 1
ATOM 734 C CA . PHE A 1 93 ? -14.899 10.268 57.987 1.00 58.75 93 PHE A CA 1
ATOM 735 C C . PHE A 1 93 ? -14.016 10.207 59.242 1.00 58.75 93 PHE A C 1
ATOM 737 O O . PHE A 1 93 ? -14.482 10.545 60.330 1.00 58.75 93 PHE A O 1
ATOM 744 N N . ALA A 1 94 ? -12.736 9.844 59.107 1.00 61.66 94 ALA A N 1
ATOM 745 C CA . ALA A 1 94 ? -11.817 9.754 60.244 1.00 61.66 94 ALA A CA 1
ATOM 746 C C . ALA A 1 94 ? -11.560 11.120 60.909 1.00 61.66 94 ALA A C 1
ATOM 748 O O . ALA A 1 94 ? -11.489 11.209 62.132 1.00 61.66 94 ALA A O 1
ATOM 749 N N . VAL A 1 95 ? -11.486 12.199 60.121 1.00 60.78 95 VAL A N 1
ATOM 750 C CA . VAL A 1 95 ? -11.247 13.560 60.637 1.00 60.78 95 VAL A CA 1
ATOM 751 C C . VAL A 1 95 ? -12.446 14.076 61.441 1.00 60.78 95 VAL A C 1
ATOM 753 O O . VAL A 1 95 ? -12.268 14.648 62.514 1.00 60.78 95 VAL A O 1
ATOM 756 N N . ILE A 1 96 ? -13.672 13.830 60.966 1.00 64.56 96 ILE A N 1
ATOM 757 C CA . ILE A 1 96 ? -14.904 14.279 61.637 1.00 64.56 96 ILE A CA 1
ATOM 758 C C . ILE A 1 96 ? -15.088 13.556 62.982 1.00 64.56 96 ILE A C 1
ATOM 760 O O . ILE A 1 96 ? -15.472 14.182 63.969 1.00 64.56 96 ILE A O 1
ATOM 764 N N . ALA A 1 97 ? -14.756 12.263 63.052 1.00 68.38 97 ALA A N 1
ATOM 765 C CA . ALA A 1 97 ? -14.847 11.483 64.285 1.00 68.38 97 ALA A CA 1
ATOM 766 C C . ALA A 1 97 ? -13.886 11.982 65.384 1.00 68.38 97 ALA A C 1
ATOM 768 O O . ALA A 1 97 ? -14.279 12.072 66.546 1.00 68.38 97 ALA A O 1
ATOM 769 N N . VAL A 1 98 ? -12.651 12.355 65.023 1.00 66.00 98 VAL A N 1
ATOM 770 C CA . VAL A 1 98 ? -11.655 12.869 65.983 1.00 66.00 98 VAL A CA 1
ATOM 771 C C . VAL A 1 98 ? -12.075 14.227 66.550 1.00 66.00 98 VAL A C 1
ATOM 773 O O . VAL A 1 98 ? -12.017 14.425 67.762 1.00 66.00 98 VAL A O 1
ATOM 776 N N . VAL A 1 99 ? -12.551 15.146 65.704 1.00 67.12 99 VAL A N 1
ATOM 777 C CA . VAL A 1 99 ? -13.001 16.476 66.156 1.00 67.12 99 VAL A CA 1
ATOM 778 C C . VAL A 1 99 ? -14.252 16.370 67.035 1.00 67.12 99 VAL A C 1
ATOM 780 O O . VAL A 1 99 ? -14.336 17.040 68.062 1.00 67.12 99 VAL A O 1
ATOM 783 N N . GLY A 1 100 ? -15.195 15.487 66.686 1.00 68.88 100 GLY A N 1
ATOM 784 C CA . GLY A 1 100 ? -16.381 15.232 67.507 1.00 68.88 100 GLY A CA 1
ATOM 785 C C . GLY A 1 100 ? -16.049 14.675 68.896 1.00 68.88 100 GLY A C 1
ATOM 786 O O . GLY A 1 100 ? -16.653 15.092 69.882 1.00 68.88 100 GLY A O 1
ATOM 787 N N . TRP A 1 101 ? -15.059 13.781 68.994 1.00 70.06 101 TRP A N 1
ATOM 788 C CA . TRP A 1 101 ? -14.627 13.206 70.273 1.00 70.06 101 TRP A CA 1
ATOM 789 C C . TRP A 1 101 ? -13.966 14.241 71.196 1.00 70.06 101 TRP A C 1
ATOM 791 O O . TRP A 1 101 ? -14.275 14.282 72.386 1.00 70.06 101 TRP A O 1
ATOM 801 N N . LEU A 1 102 ? -13.102 15.111 70.657 1.00 67.00 102 LEU A N 1
ATOM 802 C CA . LEU A 1 102 ? -12.488 16.192 71.440 1.00 67.00 102 LEU A CA 1
ATOM 803 C C . LEU A 1 102 ? -13.521 17.228 71.913 1.00 67.00 102 LEU A C 1
ATOM 805 O O . LEU A 1 102 ? -13.480 17.631 73.072 1.00 67.00 102 LEU A O 1
ATOM 809 N N . GLY A 1 103 ? -14.490 17.598 71.069 1.00 68.19 103 GLY A N 1
ATOM 810 C CA . GLY A 1 103 ? -15.532 18.561 71.447 1.00 68.19 103 GLY A CA 1
ATOM 811 C C . GLY A 1 103 ? -16.504 18.046 72.520 1.00 68.19 103 GLY A C 1
ATOM 812 O O . GLY A 1 103 ? -16.954 18.813 73.368 1.00 68.19 103 GLY A O 1
ATOM 813 N N . VAL A 1 104 ? -16.810 16.743 72.529 1.00 66.38 104 VAL A N 1
ATOM 814 C CA . VAL A 1 104 ? -17.637 16.115 73.581 1.00 66.38 104 VAL A CA 1
ATOM 815 C C . VAL A 1 104 ? -16.892 16.032 74.919 1.00 66.38 104 VAL A C 1
ATOM 817 O O . VAL A 1 104 ? -17.512 16.182 75.972 1.00 66.38 104 VAL A O 1
ATOM 820 N N . ALA A 1 105 ? -15.570 15.842 74.896 1.00 60.50 105 ALA A N 1
ATOM 821 C CA . ALA A 1 105 ? -14.756 15.811 76.109 1.00 60.50 105 ALA A CA 1
ATOM 822 C C . ALA A 1 105 ? -14.656 17.188 76.795 1.00 60.50 105 ALA A C 1
ATOM 824 O O . ALA A 1 105 ? -14.612 17.250 78.020 1.00 60.50 105 ALA A O 1
ATOM 825 N N . GLU A 1 106 ? -14.672 18.285 76.030 1.00 57.91 106 GLU A N 1
ATOM 826 C CA . GLU A 1 106 ? -14.639 19.651 76.579 1.00 57.91 106 GLU A CA 1
ATOM 827 C C . GLU A 1 106 ? -15.995 20.125 77.126 1.00 57.91 106 GLU A C 1
ATOM 829 O O . GLU A 1 106 ? -16.028 20.938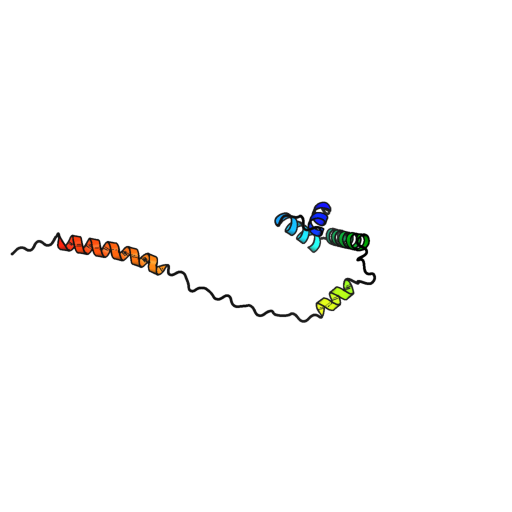 78.046 1.00 57.91 106 GLU A O 1
ATOM 834 N N . ASN A 1 107 ? -17.115 19.605 76.612 1.00 56.12 107 ASN A N 1
ATOM 835 C CA . ASN A 1 107 ? -18.458 20.089 76.951 1.00 56.12 107 ASN A CA 1
ATOM 836 C C . ASN A 1 107 ? -19.226 19.172 77.921 1.00 56.12 107 ASN A C 1
ATOM 838 O O . ASN A 1 107 ? -20.449 19.064 77.837 1.00 56.12 107 ASN A O 1
ATOM 842 N N . SER A 1 108 ? -18.518 18.492 78.826 1.00 53.72 108 SER A N 1
ATOM 843 C CA . SER A 1 108 ? -19.123 17.710 79.912 1.00 53.72 108 SER A CA 1
ATOM 844 C C . SER A 1 108 ? -19.312 18.582 81.165 1.00 53.72 108 SER A C 1
ATOM 846 O O . SER A 1 108 ? -18.353 18.752 81.920 1.00 53.72 108 SER A O 1
ATOM 848 N N . PRO A 1 109 ? -20.513 19.127 81.449 1.00 49.75 109 PRO A N 1
ATOM 849 C CA . PRO A 1 109 ? -20.821 19.648 82.773 1.00 49.75 109 PRO A CA 1
ATOM 850 C C . PRO A 1 109 ? -21.024 18.454 83.711 1.00 49.75 109 PRO A C 1
ATOM 852 O O . PRO A 1 109 ? -22.102 17.869 83.778 1.00 49.75 109 PRO A O 1
ATOM 855 N N . VAL A 1 110 ? -19.965 18.050 84.410 1.00 53.88 110 VAL A N 1
ATOM 856 C CA . VAL A 1 110 ? -20.109 17.182 85.581 1.00 53.88 110 VAL A CA 1
ATOM 857 C C . VAL A 1 110 ? -20.491 18.091 86.748 1.00 53.88 110 VAL A C 1
ATOM 859 O O . VAL A 1 110 ? -19.621 18.659 87.404 1.00 53.88 110 VAL A O 1
ATOM 862 N N . GLU A 1 111 ? -21.794 18.279 86.966 1.00 45.78 111 GLU A N 1
ATOM 863 C CA . GLU A 1 111 ? -22.288 18.700 88.279 1.00 45.78 111 GLU A CA 1
ATOM 864 C C . GLU A 1 111 ? -22.101 17.524 89.252 1.00 45.78 111 GLU A C 1
ATOM 866 O O . GLU A 1 111 ? -22.575 16.413 88.998 1.00 45.78 111 GLU A O 1
ATOM 871 N N . VAL A 1 112 ? -21.341 17.779 90.321 1.00 47.62 112 VAL A N 1
ATOM 872 C CA . VAL A 1 112 ? -21.236 16.957 91.538 1.00 47.62 112 VAL A CA 1
ATOM 873 C C . VAL A 1 112 ? -22.272 17.431 92.544 1.00 47.62 112 VAL A C 1
ATOM 875 O O . VAL A 1 112 ? -22.421 18.669 92.661 1.00 47.62 112 VAL A O 1
#

Sequence (112 aa):
MVDKEKISGLVDGEMDERNELSAYNAVKHSSEALETWRRYHIIRDVVRAEAKPGLSLDRFKAALDKEPTVIAPRVRGFKRPVDASWMKIAASFAVIAVVGWLGVAENSPVEV

Secondary structure (DSSP, 8-state):
---HHHHHHHHHT---HHHHHHHHHHHHH-HHHHHHHHHHHHHHHHHTT---TT--HHHHHHHHTTS-----------------HHHHHHHHHHHHHHHHHHHHHHT-----

Radius of gyration: 34.38 Å; chains: 1; bounding box: 38×40×106 Å

pLDDT: mean 81.09, std 15.37, range [45.78, 96.69]

Foldseek 3Di:
DDPLVLLVCLLVVNDDPVSNVVLVVCCVPPPVSVVSNVVVVQVVCVVVVNDDPPDDPVVVVVVVVPDDPDPDPPPPPDPDPDDPVVVVVVVVVVVVVVVVVVVVVVPDPPDD